Protein AF-K1R2X0-F1 (afdb_monomer)

Organism: NCBI:txid408170

Secondary structure (DSSP, 8-state):
-EESGGGG-------S-TTEET--S---HHHHHHHHHHHHHHHHTTT-S--EE-S-S-SS-HHHHHHHHHHH-HHHHHHTT--SHHHHHHHHEEEEEEEEE-TTSS-EEEEEEEEEES-SGGG-

Nearest PDB structures (foldseek):
  6ckt-assembly1_A  TM=5.407E-01  e=2.710E+00  Legionella pneumophila subsp. pneumophila str. Philadelphia 1
  8wr4-assembly1_B  TM=3.194E-01  e=3.485E+00  Chryseobacterium
  8gym-assembly1_2K  TM=2.202E-01  e=2.886E+00  Tetrahymena thermophila SB210

Sequence (124 aa):
MVDEAHNFKNLAIFSKMNNVSGISSSGAKKSTDMQLKCQYLSEINDGRGIVFATGTPISNTMCEMYVMQLYLQKAALEEMGIYHFDSWAANFGEVTTALELTVEGSGFRFKSRFNKFTNLPELM

InterPro domains:
  IPR052933 DNA Protection and Modification [PTHR41313] (2-123)
  IPR060542 Probable helicase domain [PF28555] (1-123)

Solvent-accessible surface area (backbone atoms only — not comparable to full-atom values): 7285 Å² total; per-residue (Å²): 110,40,73,58,42,53,78,43,39,50,45,57,48,74,66,88,72,75,81,38,60,60,71,46,75,67,47,43,70,66,14,51,54,48,42,54,50,34,50,52,45,23,69,79,44,81,64,40,84,79,47,77,40,55,98,47,71,61,85,86,33,73,53,23,49,54,44,51,40,56,50,71,38,45,68,62,35,48,74,72,70,36,88,48,57,57,55,45,38,69,65,34,44,40,76,46,74,44,83,38,73,39,98,84,72,82,49,74,42,79,45,36,32,72,79,47,77,39,61,63,78,82,71,106

pLDDT: mean 86.07, std 9.9, range [57.06, 97.25]

Foldseek 3Di:
DAEQCVVQLFAAADDPDPQEPQHHNDGDPSNVVLLVVLVVCCVVPVLDDDDYHHPPCDDPHVSSLVSVCSSRPVVVCVVVVNPHPHSVCVQWWDKDWDWDQDPVNPDTDIHIYGDGTDPVVVSD

Structure (mmCIF, N/CA/C/O backbone):
data_AF-K1R2X0-F1
#
_entry.id   AF-K1R2X0-F1
#
loop_
_atom_site.group_PDB
_atom_site.id
_atom_site.type_symbol
_atom_site.label_atom_id
_atom_site.label_alt_id
_atom_site.label_comp_id
_atom_site.label_asym_id
_atom_site.label_entity_id
_atom_site.label_seq_id
_atom_site.pdbx_PDB_ins_code
_atom_site.Cartn_x
_atom_site.Cartn_y
_atom_site.Cartn_z
_atom_site.occupancy
_atom_site.B_iso_or_equiv
_atom_site.auth_seq_id
_atom_site.auth_comp_id
_atom_site.auth_asym_id
_atom_site.auth_atom_id
_atom_site.pdbx_PDB_model_num
ATOM 1 N N . MET A 1 1 ? 16.940 -0.861 -4.012 1.00 89.12 1 MET A N 1
ATOM 2 C CA . MET A 1 1 ? 16.618 -1.356 -2.656 1.00 89.12 1 MET A CA 1
ATOM 3 C C . MET A 1 1 ? 16.216 -0.171 -1.793 1.00 89.12 1 MET A C 1
ATOM 5 O O . MET A 1 1 ? 16.862 0.864 -1.906 1.00 89.12 1 MET A O 1
ATOM 9 N N . VAL A 1 2 ? 15.156 -0.304 -0.995 1.00 94.50 2 VAL A N 1
ATOM 10 C CA . VAL A 1 2 ? 14.671 0.713 -0.048 1.00 94.50 2 VAL A CA 1
ATOM 11 C C . VAL A 1 2 ? 14.770 0.131 1.353 1.00 94.50 2 VAL A C 1
ATOM 13 O O . VAL A 1 2 ? 14.117 -0.870 1.641 1.00 94.50 2 VAL A O 1
ATOM 16 N N . ASP A 1 3 ? 15.591 0.745 2.194 1.00 95.69 3 ASP A N 1
ATOM 17 C CA . ASP A 1 3 ? 15.693 0.400 3.609 1.00 95.69 3 ASP A CA 1
ATOM 18 C C . ASP A 1 3 ? 14.684 1.202 4.441 1.00 95.69 3 ASP A C 1
ATOM 20 O O . ASP A 1 3 ? 14.218 2.268 4.026 1.00 95.69 3 ASP A O 1
ATOM 24 N N . GLU A 1 4 ? 14.309 0.653 5.590 1.00 94.69 4 GLU A N 1
ATOM 25 C CA . GLU A 1 4 ? 13.245 1.140 6.463 1.00 94.69 4 GLU A CA 1
ATOM 26 C C . GLU A 1 4 ? 11.968 1.527 5.711 1.00 94.69 4 GLU A C 1
ATOM 28 O O . GLU A 1 4 ? 11.378 2.598 5.901 1.00 94.69 4 GLU A O 1
ATOM 33 N N . ALA A 1 5 ? 11.522 0.613 4.844 1.00 95.69 5 ALA A N 1
ATOM 34 C CA . ALA A 1 5 ? 10.382 0.810 3.954 1.00 95.69 5 ALA A CA 1
ATOM 35 C C . ALA A 1 5 ? 9.075 1.177 4.683 1.00 95.69 5 ALA A C 1
ATOM 37 O O . ALA A 1 5 ? 8.204 1.836 4.106 1.00 95.69 5 ALA A O 1
ATOM 38 N N . HIS A 1 6 ? 8.949 0.839 5.972 1.00 93.56 6 HIS A N 1
ATOM 39 C CA . HIS A 1 6 ? 7.825 1.262 6.805 1.00 93.56 6 HIS A CA 1
ATOM 40 C C . HIS A 1 6 ? 7.654 2.793 6.867 1.00 93.56 6 HIS A C 1
ATOM 42 O O . HIS A 1 6 ? 6.577 3.279 7.201 1.00 93.56 6 HIS A O 1
ATOM 48 N N . ASN A 1 7 ? 8.672 3.576 6.502 1.00 94.62 7 ASN A N 1
ATOM 49 C CA . ASN A 1 7 ? 8.583 5.030 6.408 1.00 94.62 7 ASN A CA 1
ATOM 50 C C . ASN A 1 7 ? 7.717 5.540 5.246 1.00 94.62 7 ASN A C 1
ATOM 52 O O . ASN A 1 7 ? 7.392 6.732 5.235 1.00 94.62 7 ASN A O 1
ATOM 56 N N . PHE A 1 8 ? 7.343 4.688 4.288 1.00 95.19 8 PHE A N 1
ATOM 57 C CA . PHE A 1 8 ? 6.660 5.081 3.048 1.00 95.19 8 PHE A CA 1
ATOM 58 C C . PHE A 1 8 ? 5.247 4.506 2.910 1.00 95.19 8 PHE A C 1
ATOM 60 O O . PHE A 1 8 ? 4.643 4.605 1.850 1.00 95.19 8 PHE A O 1
ATOM 67 N N . LYS A 1 9 ? 4.679 3.930 3.972 1.00 92.62 9 LYS A N 1
ATOM 68 C CA . LYS A 1 9 ? 3.361 3.268 3.933 1.00 92.62 9 LYS A CA 1
ATOM 69 C C . LYS A 1 9 ? 2.157 4.176 4.206 1.00 92.62 9 LYS A C 1
ATOM 71 O O . LYS A 1 9 ? 1.021 3.722 4.160 1.00 92.62 9 LYS A O 1
ATOM 76 N N . ASN A 1 10 ? 2.387 5.466 4.469 1.00 92.56 10 ASN A N 1
ATOM 77 C CA . ASN A 1 10 ? 1.321 6.459 4.634 1.00 92.56 10 ASN A CA 1
ATOM 78 C C . ASN A 1 10 ? 0.972 7.100 3.283 1.00 92.56 10 ASN A C 1
ATOM 80 O O . ASN A 1 10 ? 1.338 8.252 3.031 1.00 92.56 10 ASN A O 1
ATOM 84 N N . LEU A 1 11 ? 0.379 6.321 2.384 1.00 92.88 11 LEU A N 1
ATOM 85 C CA . LEU A 1 11 ? -0.100 6.780 1.082 1.00 92.88 11 LEU A CA 1
ATOM 86 C C . LEU A 1 11 ? -1.581 7.168 1.187 1.00 92.88 11 LEU A C 1
ATOM 88 O O . LEU A 1 11 ? -2.333 6.534 1.923 1.00 92.88 11 LEU A O 1
ATOM 92 N N . ALA A 1 12 ? -1.998 8.206 0.460 1.00 91.06 12 ALA A N 1
ATOM 93 C CA . ALA A 1 12 ? -3.398 8.615 0.439 1.00 91.06 12 ALA A CA 1
ATOM 94 C C . ALA A 1 12 ? -4.246 7.529 -0.234 1.00 91.06 12 ALA A C 1
ATOM 96 O O . ALA A 1 12 ? -3.950 7.118 -1.357 1.00 91.06 12 ALA A O 1
ATOM 97 N N . ILE A 1 13 ? -5.303 7.086 0.444 1.00 90.44 13 ILE A N 1
ATOM 98 C CA . ILE A 1 13 ? -6.219 6.069 -0.066 1.00 90.44 13 ILE A CA 1
ATOM 99 C C . ILE A 1 13 ? -7.594 6.692 -0.264 1.00 90.44 13 ILE A C 1
ATOM 101 O O . ILE A 1 13 ? -8.163 7.303 0.641 1.00 90.44 13 ILE A O 1
ATOM 105 N N . PHE A 1 14 ? -8.141 6.493 -1.459 1.00 88.38 14 PHE A N 1
ATOM 106 C CA . PHE A 1 14 ? -9.510 6.862 -1.784 1.00 88.38 14 PHE A CA 1
ATOM 107 C C . PHE A 1 14 ? -10.411 5.647 -1.579 1.00 88.38 14 PHE A C 1
ATOM 109 O O . PHE A 1 14 ? -10.196 4.597 -2.183 1.00 88.38 14 PHE A O 1
ATOM 116 N N . SER A 1 15 ? -11.405 5.796 -0.708 1.00 88.06 15 SER A N 1
ATOM 117 C CA . SER A 1 15 ? -12.334 4.739 -0.317 1.00 88.06 15 SER A CA 1
ATOM 118 C C . SER A 1 15 ? -13.716 5.335 -0.074 1.00 88.06 15 SER A C 1
ATOM 120 O O . SER A 1 15 ? -13.836 6.453 0.430 1.00 88.06 15 SER A O 1
ATOM 122 N N . LYS A 1 16 ? -14.768 4.588 -0.417 1.00 86.50 16 LYS A N 1
ATOM 123 C CA . LYS A 1 16 ? -16.158 4.931 -0.077 1.00 86.50 16 LYS A CA 1
ATOM 124 C C . LYS A 1 16 ? -16.522 4.541 1.360 1.00 86.50 16 LYS A C 1
ATOM 126 O O . LYS A 1 16 ? -17.585 4.931 1.846 1.00 86.50 16 LYS A O 1
ATOM 131 N N . MET A 1 17 ? -15.670 3.773 2.041 1.00 82.00 17 MET A N 1
ATOM 132 C CA . MET A 1 17 ? -15.882 3.319 3.413 1.00 82.00 17 MET A CA 1
ATOM 133 C C . MET A 1 17 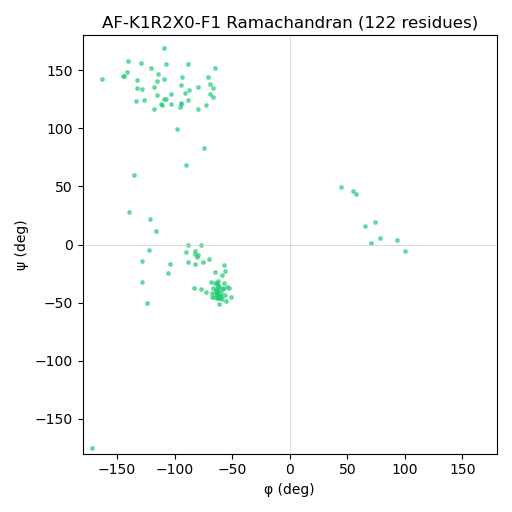? -15.666 4.467 4.410 1.00 82.00 17 MET A C 1
ATOM 135 O O . MET A 1 17 ? -14.607 4.624 5.015 1.00 82.00 17 MET A O 1
ATOM 139 N N . ASN A 1 18 ? -16.701 5.284 4.598 1.00 66.06 18 ASN A N 1
ATOM 140 C CA . ASN A 1 18 ? -16.702 6.352 5.594 1.00 66.06 18 ASN A CA 1
ATOM 141 C C . ASN A 1 18 ? -16.788 5.777 7.021 1.00 66.06 18 ASN A C 1
ATOM 143 O O . ASN A 1 18 ? -17.498 4.805 7.266 1.00 66.06 18 ASN A O 1
ATOM 147 N N . ASN A 1 19 ? -16.110 6.414 7.983 1.00 67.81 19 ASN A N 1
ATOM 148 C CA . ASN A 1 19 ? -16.110 6.056 9.415 1.00 67.81 19 ASN A CA 1
ATOM 149 C C . ASN A 1 19 ? -15.496 4.693 9.791 1.00 67.81 19 ASN A C 1
ATOM 151 O O . ASN A 1 19 ? -15.677 4.243 10.926 1.00 67.81 19 ASN A O 1
ATOM 155 N N . VAL A 1 20 ? -14.730 4.053 8.904 1.00 73.81 20 VAL A N 1
ATOM 156 C CA . VAL A 1 20 ? -13.944 2.868 9.274 1.00 73.81 20 VAL A CA 1
ATOM 157 C C . VAL A 1 20 ? -12.576 3.300 9.790 1.00 73.81 20 VAL A C 1
ATOM 159 O O . VAL A 1 20 ? -11.827 4.015 9.125 1.00 73.81 20 VAL A O 1
ATOM 162 N N . SER A 1 21 ? -12.240 2.875 11.007 1.00 73.94 21 SER A N 1
ATOM 163 C CA . SER A 1 21 ? -10.951 3.228 11.608 1.00 73.94 21 SER A CA 1
ATOM 164 C C . SER A 1 21 ? -9.797 2.578 10.847 1.00 73.94 21 SER A C 1
ATOM 166 O O . SER A 1 21 ? -9.839 1.384 10.558 1.00 73.94 21 SER A O 1
ATOM 168 N N . GLY A 1 22 ? -8.751 3.358 10.575 1.00 75.44 22 GLY A N 1
ATOM 169 C CA . GLY A 1 22 ? -7.542 2.888 9.895 1.00 75.44 22 GLY A CA 1
ATOM 170 C C . GLY A 1 22 ? -7.466 3.224 8.404 1.00 75.44 22 GLY A C 1
ATOM 171 O O . GLY A 1 22 ? -6.411 3.002 7.819 1.00 75.44 22 GLY A O 1
ATOM 172 N N . ILE A 1 23 ? -8.520 3.804 7.815 1.00 81.75 23 ILE A N 1
ATOM 173 C CA . ILE A 1 23 ? -8.476 4.409 6.476 1.00 81.75 23 ILE A CA 1
ATOM 174 C C . ILE A 1 23 ? -8.211 5.909 6.629 1.00 81.75 23 ILE A C 1
ATOM 176 O O . ILE A 1 23 ? -9.006 6.628 7.234 1.00 81.75 23 ILE A O 1
ATOM 180 N N . SER A 1 24 ? -7.090 6.385 6.087 1.00 74.19 24 SER A N 1
ATOM 181 C CA . SER A 1 24 ? -6.767 7.813 6.020 1.00 74.19 24 SER A CA 1
ATOM 182 C C . SER A 1 24 ? -6.906 8.311 4.585 1.00 74.19 24 SER A C 1
ATOM 184 O O . SER A 1 24 ? -6.251 7.800 3.679 1.00 74.19 24 SER A O 1
ATOM 186 N N . SER A 1 25 ? -7.712 9.357 4.393 1.00 76.69 25 SER A N 1
ATOM 187 C CA . SER A 1 25 ? -7.785 10.101 3.127 1.00 76.69 25 SER A CA 1
ATOM 188 C C . SER A 1 25 ? -6.582 11.028 2.919 1.00 76.69 25 SER A C 1
ATOM 190 O O . SER A 1 25 ? -6.335 11.497 1.810 1.00 76.69 25 SER A O 1
ATOM 192 N N . SER A 1 26 ? -5.814 11.288 3.980 1.00 84.44 26 SER A N 1
ATOM 193 C CA . SER A 1 26 ? -4.573 12.060 3.926 1.00 84.44 26 SER A CA 1
ATOM 194 C C . SER A 1 26 ? -3.365 11.136 3.783 1.00 84.44 26 SER A C 1
ATOM 196 O O . SER A 1 26 ? -3.289 10.107 4.453 1.00 84.44 26 SER A O 1
ATOM 198 N N . GLY A 1 27 ? -2.418 11.508 2.924 1.00 88.44 27 GLY A N 1
ATOM 199 C CA . GLY A 1 27 ? -1.175 10.769 2.709 1.00 88.44 27 GLY A CA 1
ATOM 200 C C . GLY A 1 27 ? 0.049 11.671 2.796 1.00 88.44 27 GLY A C 1
ATOM 201 O O . GLY A 1 27 ? -0.024 12.883 2.582 1.00 88.44 27 GLY A O 1
ATOM 202 N N . ALA A 1 28 ? 1.200 11.080 3.102 1.00 93.56 28 ALA A N 1
ATOM 203 C CA . ALA A 1 28 ? 2.468 11.791 3.127 1.00 93.56 28 ALA A CA 1
ATOM 204 C C . ALA A 1 28 ? 3.028 11.952 1.706 1.00 93.56 28 ALA A C 1
ATOM 206 O O . ALA A 1 28 ? 3.105 10.985 0.950 1.00 93.56 28 ALA A O 1
ATOM 207 N N . LYS A 1 29 ? 3.529 13.151 1.375 1.00 95.12 29 LYS A N 1
ATOM 208 C CA . LYS A 1 29 ? 4.149 13.440 0.064 1.00 95.12 29 LYS A CA 1
ATOM 209 C C . LYS A 1 29 ? 5.259 12.447 -0.306 1.00 95.12 29 LYS A C 1
ATOM 211 O O . LYS A 1 29 ? 5.357 12.049 -1.460 1.00 95.12 29 LYS A O 1
ATOM 216 N N . LYS A 1 30 ? 6.061 12.013 0.677 1.00 96.12 30 LYS A N 1
ATOM 217 C CA . LYS A 1 30 ? 7.129 11.016 0.485 1.00 96.12 30 LYS A CA 1
ATOM 218 C C . LYS A 1 30 ? 6.607 9.646 0.039 1.00 96.12 30 LYS A C 1
ATOM 220 O O . LYS A 1 30 ? 7.280 8.962 -0.717 1.00 96.12 30 LYS A O 1
ATOM 225 N N . SER A 1 31 ? 5.418 9.252 0.494 1.00 95.75 31 SER A N 1
ATOM 226 C CA . SER A 1 31 ? 4.784 7.989 0.103 1.00 95.75 31 SER A CA 1
ATOM 227 C C . SER A 1 31 ? 4.278 8.071 -1.334 1.00 95.75 31 SER A C 1
ATOM 229 O O . SER A 1 31 ? 4.487 7.149 -2.108 1.00 95.75 31 SER A O 1
ATOM 231 N N . THR A 1 32 ? 3.693 9.207 -1.726 1.00 95.75 32 THR A N 1
ATOM 232 C CA . THR A 1 32 ? 3.308 9.457 -3.124 1.00 95.75 32 THR A CA 1
ATOM 233 C C . THR A 1 32 ? 4.523 9.454 -4.052 1.00 95.75 32 THR A C 1
ATOM 235 O O . THR A 1 32 ? 4.497 8.805 -5.090 1.00 95.75 32 THR A O 1
ATOM 238 N N . ASP A 1 33 ? 5.612 10.123 -3.667 1.00 97.19 33 ASP A N 1
ATOM 239 C CA . ASP A 1 33 ? 6.877 10.089 -4.413 1.00 97.19 33 ASP A CA 1
ATOM 240 C C . ASP A 1 33 ? 7.437 8.658 -4.537 1.00 97.19 33 ASP A C 1
ATOM 242 O O . ASP A 1 33 ? 7.847 8.249 -5.623 1.00 97.19 33 ASP A O 1
ATOM 246 N N . MET A 1 34 ? 7.380 7.862 -3.463 1.00 97.25 34 MET A N 1
ATOM 247 C CA . MET A 1 34 ? 7.762 6.447 -3.504 1.00 97.25 34 MET A CA 1
ATOM 248 C C . MET A 1 34 ? 6.879 5.644 -4.464 1.00 97.25 34 MET A C 1
ATOM 250 O O . MET A 1 34 ? 7.408 4.889 -5.274 1.00 97.25 34 MET A O 1
ATOM 254 N N . GLN A 1 35 ? 5.557 5.843 -4.431 1.00 96.06 35 GLN A N 1
ATOM 255 C CA . GLN A 1 35 ? 4.626 5.174 -5.340 1.00 96.06 35 GLN A CA 1
ATOM 256 C C . GLN A 1 35 ? 4.992 5.419 -6.803 1.00 96.06 35 GLN A C 1
ATOM 258 O O . GLN A 1 35 ? 5.078 4.475 -7.583 1.00 96.06 35 GLN A O 1
ATOM 263 N N . LEU A 1 36 ? 5.231 6.683 -7.162 1.00 96.38 36 LEU A N 1
ATOM 264 C CA . LEU A 1 36 ? 5.567 7.076 -8.529 1.00 96.38 36 LEU A CA 1
ATOM 265 C C . LEU A 1 36 ? 6.887 6.440 -8.978 1.00 96.38 36 LEU A C 1
ATOM 267 O O . LEU A 1 36 ? 6.985 5.951 -10.101 1.00 96.38 36 LEU A O 1
ATOM 271 N N . LYS A 1 37 ? 7.887 6.385 -8.090 1.00 96.31 37 LYS A N 1
ATOM 272 C CA . LYS A 1 37 ? 9.169 5.718 -8.359 1.00 96.31 37 LYS A CA 1
ATOM 273 C C . LYS A 1 37 ? 9.006 4.213 -8.533 1.00 96.31 37 LYS A C 1
ATOM 275 O O . LYS A 1 37 ? 9.567 3.659 -9.473 1.00 96.31 37 LYS A O 1
ATOM 280 N N . CYS A 1 38 ? 8.243 3.559 -7.658 1.00 96.25 38 CYS A N 1
ATOM 281 C CA . CYS A 1 38 ? 7.948 2.133 -7.763 1.00 96.25 38 CYS A CA 1
ATOM 282 C C . CYS A 1 38 ? 7.227 1.814 -9.074 1.00 96.25 38 CYS A C 1
ATOM 284 O O . CYS A 1 38 ? 7.632 0.902 -9.786 1.00 96.25 38 CYS A O 1
ATOM 286 N N . GLN A 1 39 ? 6.210 2.599 -9.430 1.00 94.06 39 GLN A N 1
ATOM 287 C CA . GLN A 1 39 ? 5.479 2.419 -10.677 1.00 94.06 39 GLN A CA 1
ATOM 288 C C . GLN A 1 39 ? 6.395 2.585 -11.894 1.00 94.06 39 GLN A C 1
ATOM 290 O O . GLN A 1 39 ? 6.458 1.687 -12.726 1.00 94.06 39 GLN A O 1
ATOM 295 N N . TYR A 1 40 ? 7.159 3.676 -11.959 1.00 95.62 40 TYR A N 1
ATOM 296 C CA . TYR A 1 40 ? 8.083 3.918 -13.065 1.00 95.62 40 TYR A CA 1
ATOM 297 C C . TYR A 1 40 ? 9.126 2.800 -13.204 1.00 95.62 40 TYR A C 1
ATOM 299 O O . TYR A 1 40 ? 9.349 2.289 -14.298 1.00 95.62 40 TYR A O 1
ATOM 307 N N . LEU A 1 41 ? 9.750 2.388 -12.094 1.00 95.44 41 LEU A N 1
ATOM 308 C CA . LEU A 1 41 ? 10.743 1.311 -12.102 1.00 95.44 41 LEU A CA 1
ATOM 309 C C . LEU A 1 41 ? 10.140 -0.031 -12.516 1.00 95.44 41 LEU A C 1
ATOM 311 O O . LEU A 1 41 ? 10.802 -0.784 -13.223 1.00 95.44 41 LEU A O 1
ATOM 315 N N . SER A 1 42 ? 8.913 -0.317 -12.083 1.00 93.62 42 SER A N 1
ATOM 316 C CA . SER A 1 42 ? 8.168 -1.508 -12.483 1.00 93.62 42 SER A CA 1
ATOM 317 C C . SER A 1 42 ? 7.891 -1.508 -13.991 1.00 93.62 42 SER A C 1
ATOM 319 O O . SER A 1 42 ? 8.167 -2.501 -14.658 1.00 93.62 42 SER A O 1
ATOM 321 N N . GLU A 1 43 ? 7.445 -0.379 -14.549 1.00 93.06 43 GLU A N 1
ATOM 322 C CA . GLU A 1 43 ? 7.140 -0.231 -15.980 1.00 93.06 43 GLU A CA 1
ATOM 323 C C . GLU A 1 43 ? 8.378 -0.420 -16.869 1.00 93.06 43 GLU A C 1
ATOM 325 O O . GLU A 1 43 ? 8.301 -1.097 -17.893 1.00 93.06 43 GLU A O 1
ATOM 330 N N . ILE A 1 44 ? 9.535 0.127 -16.481 1.00 95.94 44 ILE A N 1
ATOM 331 C CA . ILE A 1 44 ? 10.760 0.008 -17.292 1.00 95.94 44 ILE A CA 1
ATOM 332 C C . ILE A 1 44 ? 11.506 -1.321 -17.096 1.00 95.94 44 ILE A C 1
ATOM 334 O O . ILE A 1 44 ? 12.358 -1.656 -17.917 1.00 95.94 44 ILE A O 1
ATOM 338 N N . ASN A 1 45 ? 11.221 -2.064 -16.019 1.00 94.44 45 ASN A N 1
ATOM 339 C CA . ASN A 1 45 ? 11.928 -3.301 -15.6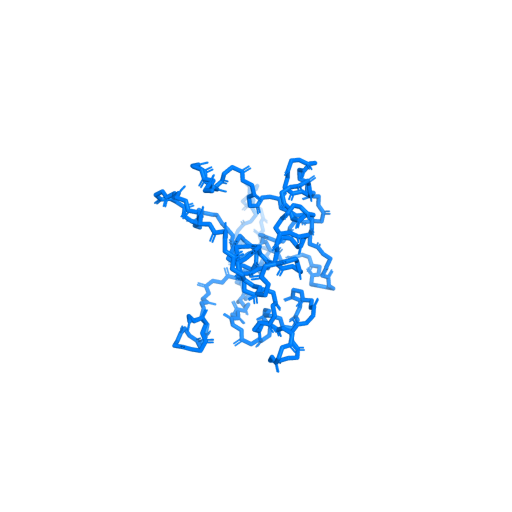62 1.00 94.44 45 ASN A CA 1
ATOM 340 C C . ASN A 1 45 ? 11.009 -4.532 -15.574 1.00 9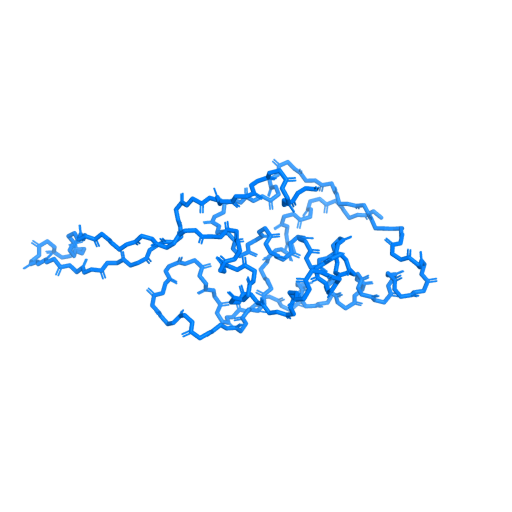4.44 45 ASN A C 1
ATOM 342 O O . ASN A 1 45 ? 11.371 -5.495 -14.895 1.00 94.44 45 ASN A O 1
ATOM 346 N N . ASP A 1 46 ? 9.841 -4.520 -16.224 1.00 90.88 46 ASP A N 1
ATOM 347 C CA . ASP A 1 46 ? 8.929 -5.678 -16.275 1.00 90.88 46 ASP A CA 1
ATOM 348 C C . ASP A 1 46 ? 8.558 -6.205 -14.870 1.00 90.88 46 ASP A C 1
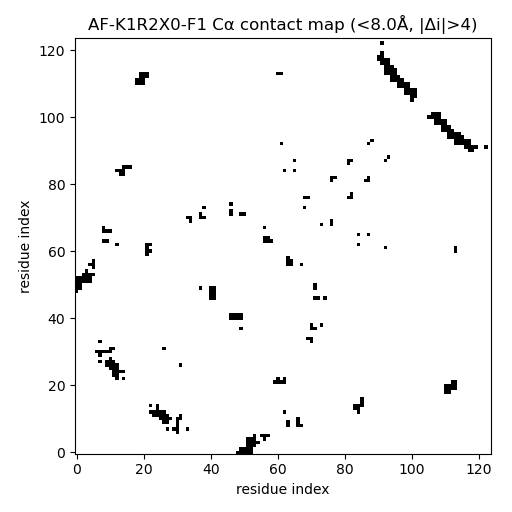ATOM 350 O O . ASP A 1 46 ? 8.679 -7.391 -14.560 1.00 90.88 46 ASP A O 1
ATOM 354 N N . GLY A 1 47 ? 8.211 -5.292 -13.958 1.00 87.31 47 GLY A N 1
ATOM 355 C CA . GLY A 1 47 ? 7.840 -5.623 -12.577 1.00 87.31 47 GLY A CA 1
ATOM 356 C C . GLY A 1 47 ? 9.005 -5.931 -11.631 1.00 87.31 47 GLY A C 1
ATOM 357 O O . GLY A 1 47 ? 8.774 -6.318 -10.487 1.00 87.31 47 GLY A O 1
ATOM 358 N N . ARG A 1 48 ? 10.263 -5.775 -12.065 1.00 88.94 48 ARG A N 1
ATOM 359 C CA . ARG A 1 48 ? 11.454 -6.184 -11.295 1.00 88.94 48 ARG A CA 1
ATOM 360 C C . ARG A 1 48 ? 12.246 -4.992 -10.755 1.00 88.94 48 ARG A C 1
ATOM 362 O O . ARG A 1 48 ? 12.055 -3.843 -11.136 1.00 88.94 48 ARG A O 1
ATOM 369 N N . GLY A 1 49 ? 13.200 -5.279 -9.866 1.00 89.94 49 GLY A N 1
ATOM 370 C CA . GLY A 1 49 ? 14.217 -4.309 -9.431 1.00 89.94 49 GLY A CA 1
ATOM 371 C C . GLY A 1 49 ? 13.879 -3.506 -8.171 1.00 89.94 49 GLY A C 1
ATOM 372 O O . GLY A 1 49 ? 14.679 -2.668 -7.747 1.00 89.94 49 GLY A O 1
ATOM 373 N N . ILE A 1 50 ? 12.745 -3.782 -7.525 1.00 94.62 50 ILE A N 1
ATOM 374 C CA . ILE A 1 50 ? 12.347 -3.147 -6.264 1.00 94.62 50 ILE A CA 1
ATOM 375 C C . ILE A 1 50 ? 12.442 -4.181 -5.143 1.00 94.62 50 ILE A C 1
ATOM 377 O O . ILE A 1 50 ? 11.855 -5.253 -5.216 1.00 94.62 50 ILE A O 1
ATOM 381 N N . VAL A 1 51 ? 13.200 -3.850 -4.099 1.00 95.00 51 VAL A N 1
ATOM 382 C CA . VAL A 1 51 ? 13.344 -4.675 -2.892 1.00 95.00 51 VAL A CA 1
ATOM 383 C C . VAL A 1 51 ? 13.200 -3.761 -1.692 1.00 95.00 51 VAL A C 1
ATOM 385 O O . VAL A 1 51 ? 13.928 -2.767 -1.596 1.00 95.00 51 VAL A O 1
ATOM 388 N N . PHE A 1 52 ? 12.257 -4.082 -0.813 1.00 96.25 52 PHE A N 1
ATOM 389 C CA . PHE A 1 52 ? 11.996 -3.359 0.426 1.00 96.25 52 PHE A CA 1
ATOM 390 C C . PHE A 1 52 ? 12.568 -4.147 1.603 1.00 96.25 52 PHE A C 1
ATOM 392 O O . PHE A 1 52 ? 12.295 -5.335 1.745 1.00 96.25 52 PHE A O 1
ATOM 399 N N . ALA A 1 53 ? 13.348 -3.479 2.447 1.00 95.75 53 ALA A N 1
ATOM 400 C CA . ALA A 1 53 ? 13.851 -4.015 3.702 1.00 95.75 53 ALA A CA 1
ATOM 401 C C . ALA A 1 53 ? 13.181 -3.261 4.854 1.00 95.75 53 ALA A C 1
ATOM 403 O O . ALA A 1 53 ? 13.235 -2.034 4.927 1.00 95.75 53 ALA A O 1
ATOM 404 N N . THR A 1 54 ? 12.474 -3.983 5.724 1.00 94.19 54 THR A N 1
ATOM 405 C CA . THR A 1 54 ? 11.913 -3.411 6.949 1.00 94.19 54 THR A CA 1
ATOM 406 C C . THR A 1 54 ? 11.521 -4.501 7.943 1.00 94.19 54 THR A C 1
ATOM 408 O O . THR A 1 54 ? 11.001 -5.542 7.550 1.00 94.19 54 THR A O 1
ATOM 411 N N . GLY A 1 55 ? 11.735 -4.253 9.238 1.00 92.12 55 GLY A N 1
ATOM 412 C CA . GLY A 1 55 ? 11.269 -5.141 10.310 1.00 92.12 55 GLY A CA 1
ATOM 413 C C . GLY A 1 55 ? 9.784 -4.976 10.659 1.00 92.12 55 GLY A C 1
ATOM 414 O O . GLY A 1 55 ? 9.244 -5.767 11.426 1.00 92.12 55 GLY A O 1
ATOM 415 N N . THR A 1 56 ? 9.116 -3.949 10.123 1.00 89.50 56 THR A N 1
ATOM 416 C CA . THR A 1 56 ? 7.744 -3.558 10.497 1.00 89.50 56 THR A CA 1
ATOM 417 C C . THR A 1 56 ? 6.883 -3.253 9.261 1.00 89.50 56 THR A C 1
ATOM 419 O O . THR A 1 56 ? 6.356 -2.139 9.110 1.00 89.50 56 THR A O 1
ATOM 422 N N . PRO A 1 57 ? 6.705 -4.235 8.350 1.00 82.62 57 PRO A N 1
ATOM 423 C CA . PRO A 1 57 ? 6.004 -4.016 7.082 1.00 82.62 57 PRO A CA 1
ATOM 424 C C . PRO A 1 57 ? 4.582 -3.483 7.298 1.00 82.62 57 PRO A C 1
ATOM 426 O O . PRO A 1 57 ? 4.117 -2.628 6.548 1.00 82.62 57 PRO A O 1
ATOM 429 N N . ILE A 1 58 ? 3.939 -3.910 8.387 1.00 86.44 58 ILE A N 1
ATOM 430 C CA . ILE A 1 58 ? 2.629 -3.451 8.846 1.00 86.44 58 ILE A CA 1
ATOM 431 C C . ILE A 1 58 ? 2.749 -3.145 10.342 1.00 86.44 58 ILE A C 1
ATOM 433 O O . ILE A 1 58 ? 3.351 -3.911 11.090 1.00 86.44 58 ILE A O 1
ATOM 437 N N . SER A 1 59 ? 2.215 -2.008 10.777 1.00 78.75 59 SER A N 1
ATOM 438 C CA . SER A 1 59 ? 2.263 -1.524 12.159 1.00 78.75 59 SER A CA 1
ATOM 439 C C . SER A 1 59 ? 0.873 -1.249 12.702 1.00 78.75 59 SER A C 1
ATOM 441 O O . SER A 1 59 ? 0.561 -1.715 13.790 1.00 78.75 59 SER A O 1
ATOM 443 N N . ASN A 1 60 ? 0.047 -0.496 11.967 1.00 74.25 60 ASN A N 1
ATOM 444 C CA . ASN A 1 60 ? -1.161 0.084 12.561 1.00 74.25 60 ASN A CA 1
ATOM 445 C C . ASN A 1 60 ? -2.447 -0.200 11.788 1.00 74.25 60 ASN A C 1
ATOM 447 O O . ASN A 1 60 ? -3.512 -0.274 12.400 1.00 74.25 60 ASN A O 1
ATOM 451 N N . THR A 1 61 ? -2.391 -0.306 10.458 1.00 82.31 61 THR A N 1
ATOM 452 C CA . THR A 1 61 ? -3.607 -0.377 9.639 1.00 82.31 61 THR A CA 1
ATOM 453 C C . THR A 1 61 ? -3.455 -1.352 8.475 1.00 82.31 61 THR A C 1
ATOM 455 O O . THR A 1 61 ? -2.377 -1.501 7.907 1.00 82.31 61 THR A O 1
ATOM 458 N N . MET A 1 62 ? -4.558 -1.993 8.076 1.00 81.12 62 MET A N 1
ATOM 459 C CA . MET A 1 62 ? -4.583 -2.885 6.903 1.00 81.12 62 MET A CA 1
ATOM 460 C C . MET A 1 62 ? -4.313 -2.127 5.597 1.00 81.12 62 MET A C 1
ATOM 462 O O . MET A 1 62 ? -3.802 -2.699 4.639 1.00 81.12 62 MET A O 1
ATOM 466 N N . CYS A 1 63 ? -4.576 -0.817 5.588 1.00 88.56 63 CYS A N 1
ATOM 467 C CA . CYS A 1 63 ? -4.186 0.077 4.504 1.00 88.56 63 CYS A CA 1
ATOM 468 C C . CYS A 1 63 ? -2.685 -0.000 4.206 1.00 88.56 63 CYS A C 1
ATOM 470 O O . CYS A 1 63 ? -2.299 0.046 3.045 1.00 88.56 63 CYS A O 1
ATOM 472 N N . GLU A 1 64 ? -1.837 -0.164 5.224 1.00 91.06 64 GLU A N 1
ATOM 473 C CA . GLU A 1 64 ? -0.391 -0.292 5.023 1.00 91.06 64 GLU A CA 1
ATOM 474 C C . GLU A 1 64 ? -0.040 -1.526 4.188 1.00 91.06 64 GLU A C 1
ATOM 476 O O . GLU A 1 64 ? 0.854 -1.456 3.350 1.00 91.06 64 GLU A O 1
ATOM 481 N N . MET A 1 65 ? -0.771 -2.632 4.362 1.00 90.38 65 MET A N 1
ATOM 482 C CA . MET A 1 65 ? -0.558 -3.835 3.560 1.00 90.38 65 MET A CA 1
ATOM 483 C C . MET A 1 65 ? -0.953 -3.610 2.099 1.00 90.38 65 MET A C 1
ATOM 485 O O . MET A 1 65 ? -0.181 -3.955 1.206 1.00 90.38 65 MET A O 1
ATOM 489 N N . TYR A 1 66 ? -2.108 -2.983 1.856 1.00 92.31 66 TYR A N 1
ATOM 490 C CA . TYR A 1 66 ? -2.513 -2.592 0.505 1.00 92.31 66 TYR A CA 1
ATOM 491 C C . TYR A 1 66 ? -1.460 -1.697 -0.156 1.00 92.31 66 TYR A C 1
ATOM 493 O O . TYR A 1 66 ? -1.096 -1.914 -1.306 1.00 92.31 66 TYR A O 1
ATOM 501 N N . VAL A 1 67 ? -0.918 -0.722 0.578 1.00 94.31 67 VAL A N 1
ATOM 502 C CA . VAL A 1 67 ? 0.125 0.177 0.069 1.00 94.31 67 VAL A CA 1
ATOM 503 C C . VAL A 1 67 ? 1.410 -0.582 -0.269 1.00 94.31 67 VAL A C 1
ATOM 505 O O . VAL A 1 67 ? 1.995 -0.335 -1.320 1.00 94.31 67 VAL A O 1
ATOM 508 N N . MET A 1 68 ? 1.831 -1.538 0.565 1.00 94.44 68 MET A N 1
ATOM 509 C CA . MET A 1 68 ? 2.991 -2.383 0.260 1.00 94.44 68 MET A CA 1
ATOM 510 C C . MET A 1 68 ? 2.772 -3.237 -0.998 1.00 94.44 68 MET A C 1
ATOM 512 O O . MET A 1 68 ? 3.659 -3.293 -1.849 1.00 94.44 68 MET A O 1
ATOM 516 N N . GLN A 1 69 ? 1.589 -3.839 -1.164 1.00 93.25 69 GLN A N 1
ATOM 517 C CA . GLN A 1 69 ? 1.238 -4.569 -2.391 1.00 93.25 69 GLN A CA 1
ATOM 518 C C . GLN A 1 69 ? 1.188 -3.640 -3.603 1.00 93.25 69 GLN A C 1
ATOM 520 O O . GLN A 1 69 ? 1.700 -3.980 -4.662 1.00 93.25 69 GLN A O 1
ATOM 525 N N . LEU A 1 70 ? 0.660 -2.427 -3.456 1.00 93.94 70 LEU A N 1
ATOM 526 C CA . LEU A 1 70 ? 0.632 -1.449 -4.539 1.00 93.94 70 LEU A CA 1
ATOM 527 C C . LEU A 1 70 ? 2.045 -1.042 -4.990 1.00 93.94 70 LEU A C 1
ATOM 529 O O . LEU A 1 70 ? 2.252 -0.749 -6.164 1.00 93.94 70 LEU A O 1
ATOM 533 N N . TYR A 1 71 ? 3.025 -1.041 -4.084 1.00 95.25 71 TYR A N 1
ATOM 534 C CA . TYR A 1 71 ? 4.422 -0.764 -4.423 1.00 95.25 71 TYR A CA 1
ATOM 535 C C . TYR A 1 71 ? 5.139 -1.931 -5.098 1.00 95.25 71 TYR A C 1
ATOM 537 O O . TYR A 1 71 ? 5.967 -1.695 -5.976 1.00 95.25 71 TYR A O 1
ATOM 545 N N . LEU A 1 72 ? 4.865 -3.165 -4.672 1.00 94.19 72 LEU A N 1
ATOM 546 C CA . LEU A 1 72 ? 5.656 -4.339 -5.060 1.00 94.19 72 LEU A CA 1
ATOM 547 C C . LEU A 1 72 ? 4.957 -5.252 -6.076 1.00 94.19 72 LEU A C 1
ATOM 549 O O . LEU A 1 72 ? 5.623 -5.980 -6.800 1.00 94.19 72 LEU A O 1
ATOM 553 N N . GLN A 1 73 ? 3.628 -5.229 -6.124 1.00 93.56 73 GLN A N 1
ATOM 554 C CA . GLN A 1 73 ? 2.779 -6.223 -6.789 1.00 93.56 73 GLN A CA 1
ATOM 555 C C . GLN A 1 73 ? 1.591 -5.574 -7.531 1.00 93.56 73 GLN A C 1
ATOM 557 O O . GLN A 1 73 ? 0.551 -6.201 -7.718 1.00 93.56 73 GLN A O 1
ATOM 562 N N . LYS A 1 74 ? 1.729 -4.322 -7.998 1.00 93.31 74 LYS A N 1
ATOM 563 C CA . LYS A 1 74 ? 0.660 -3.608 -8.729 1.00 93.31 74 LYS A CA 1
ATOM 564 C C . LYS A 1 74 ? 0.086 -4.418 -9.898 1.00 93.31 74 LYS A C 1
ATOM 566 O O . LYS A 1 74 ? -1.128 -4.487 -10.030 1.00 93.31 74 LYS A O 1
ATOM 571 N N . ALA A 1 75 ? 0.939 -5.044 -10.710 1.00 92.25 75 ALA A N 1
ATOM 572 C CA . ALA A 1 75 ? 0.494 -5.841 -11.855 1.00 92.25 75 ALA A CA 1
ATOM 573 C C . ALA A 1 75 ? -0.364 -7.044 -11.424 1.00 92.25 75 ALA A C 1
ATOM 575 O O . ALA A 1 75 ? -1.429 -7.263 -11.987 1.00 92.25 75 ALA A O 1
ATOM 576 N N . ALA A 1 76 ? 0.041 -7.756 -10.368 1.00 92.38 76 ALA A N 1
ATOM 577 C CA . ALA A 1 76 ? -0.725 -8.880 -9.832 1.00 92.38 76 ALA A CA 1
ATOM 578 C C . ALA A 1 76 ? -2.095 -8.435 -9.290 1.00 92.38 76 ALA A C 1
ATOM 580 O O . ALA A 1 76 ? -3.101 -9.094 -9.536 1.00 92.38 76 ALA A O 1
ATOM 581 N N . LEU A 1 77 ? -2.162 -7.284 -8.607 1.00 93.62 77 LEU A N 1
ATOM 582 C CA . LEU A 1 77 ? -3.441 -6.701 -8.183 1.00 93.62 77 LEU A CA 1
ATOM 583 C C . LEU A 1 77 ? -4.351 -6.405 -9.384 1.00 93.62 77 LEU A C 1
ATOM 585 O O . LEU A 1 77 ? -5.539 -6.724 -9.354 1.00 93.62 77 LEU A O 1
ATOM 589 N N . GLU A 1 78 ? -3.799 -5.830 -10.452 1.00 93.94 78 GLU A N 1
ATOM 590 C CA . GLU A 1 78 ? -4.548 -5.512 -11.671 1.00 93.94 78 GLU A CA 1
ATOM 591 C C . GLU A 1 78 ? -5.027 -6.773 -12.407 1.00 93.94 78 GLU A C 1
ATOM 593 O O . GLU A 1 78 ? -6.163 -6.793 -12.880 1.00 93.94 78 GLU A O 1
ATOM 598 N N . GLU A 1 79 ? -4.226 -7.842 -12.441 1.00 93.88 79 GLU A N 1
ATOM 599 C CA . GLU A 1 79 ? -4.621 -9.154 -12.979 1.00 93.88 79 GLU A CA 1
ATOM 600 C C . GLU A 1 79 ? -5.773 -9.790 -12.187 1.00 93.88 79 GLU A C 1
ATOM 602 O O . GLU A 1 79 ? -6.653 -10.423 -12.770 1.00 93.88 79 GLU A O 1
ATOM 607 N N . MET A 1 80 ? -5.830 -9.561 -10.871 1.00 92.31 80 MET A N 1
ATOM 608 C CA . MET A 1 80 ? -6.956 -9.963 -10.016 1.00 92.31 80 MET A CA 1
ATOM 609 C C . MET A 1 80 ? -8.183 -9.038 -10.143 1.00 92.31 80 MET A C 1
ATOM 611 O O . MET A 1 80 ? -9.188 -9.248 -9.461 1.00 92.31 80 MET A O 1
ATOM 615 N N . GLY A 1 81 ? -8.125 -7.993 -10.977 1.00 94.06 81 GLY A N 1
ATOM 616 C CA . GLY A 1 81 ? -9.192 -6.997 -11.122 1.00 94.06 81 GLY A CA 1
ATOM 617 C C . GLY A 1 81 ? -9.293 -6.010 -9.951 1.00 94.06 81 GLY A C 1
ATOM 618 O O . GLY A 1 81 ? -10.331 -5.370 -9.753 1.00 94.06 81 GLY A O 1
ATOM 619 N N . ILE A 1 82 ? -8.232 -5.877 -9.152 1.00 94.88 82 ILE A N 1
ATOM 620 C CA . ILE A 1 82 ? -8.167 -5.006 -7.978 1.00 94.88 82 ILE A CA 1
ATOM 621 C C . ILE A 1 82 ? -7.467 -3.696 -8.352 1.00 94.88 82 ILE A C 1
ATOM 623 O O . ILE A 1 82 ? -6.245 -3.597 -8.364 1.00 94.88 82 ILE A O 1
ATOM 627 N N . TYR A 1 83 ? -8.261 -2.654 -8.602 1.00 93.56 83 TYR A N 1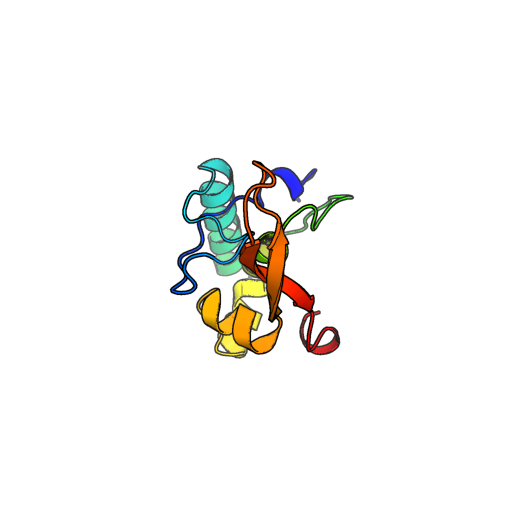
ATOM 628 C CA . TYR A 1 83 ? -7.750 -1.324 -8.980 1.00 93.56 83 TYR A CA 1
ATOM 629 C C . TYR A 1 83 ? -7.802 -0.290 -7.849 1.00 93.56 83 TYR A C 1
ATOM 631 O O . TYR A 1 83 ? -7.173 0.767 -7.924 1.00 93.56 83 TYR A O 1
ATOM 639 N N . HIS A 1 84 ? -8.585 -0.564 -6.805 1.00 92.06 84 HIS A N 1
ATOM 640 C CA . HIS A 1 84 ? -8.845 0.368 -5.713 1.00 92.06 84 HIS A CA 1
ATOM 641 C C . HIS A 1 84 ? -8.882 -0.360 -4.371 1.00 92.06 84 HIS A C 1
ATOM 643 O O . HIS A 1 84 ? -9.179 -1.555 -4.302 1.00 92.06 84 HIS A O 1
ATOM 649 N N . PHE A 1 85 ? -8.651 0.394 -3.295 1.00 91.44 85 PHE A N 1
ATOM 650 C CA . PHE A 1 85 ? -8.634 -0.146 -1.938 1.00 91.44 85 PHE A CA 1
ATOM 651 C C . PHE A 1 85 ? -9.946 -0.832 -1.551 1.00 91.44 85 PHE A C 1
ATOM 653 O O . PHE A 1 85 ? -9.903 -1.870 -0.910 1.00 91.44 85 PHE A O 1
ATOM 660 N N . ASP A 1 86 ? -11.102 -0.307 -1.966 1.00 90.38 86 ASP A N 1
ATOM 661 C CA . ASP A 1 86 ? -12.398 -0.917 -1.636 1.00 90.38 86 ASP A CA 1
ATOM 662 C C . ASP A 1 86 ? -12.526 -2.342 -2.202 1.00 90.38 86 ASP A C 1
ATOM 664 O O . ASP A 1 86 ? -13.024 -3.231 -1.513 1.00 90.38 86 ASP A O 1
ATOM 668 N N . SER A 1 87 ? -12.030 -2.578 -3.424 1.00 91.44 87 SER A N 1
ATOM 669 C CA . SER A 1 87 ? -11.996 -3.916 -4.033 1.00 91.44 87 SER A CA 1
ATOM 670 C C . SER A 1 87 ? -11.027 -4.837 -3.293 1.00 91.44 87 SER A C 1
ATOM 672 O O . SER A 1 87 ? -11.349 -5.989 -3.022 1.00 91.44 87 SER A O 1
ATOM 674 N N . TRP A 1 88 ? -9.858 -4.314 -2.917 1.00 92.12 88 TRP A N 1
ATOM 675 C CA . TRP A 1 88 ? -8.875 -5.058 -2.131 1.00 92.12 88 TRP A CA 1
ATOM 676 C C . TRP A 1 88 ? -9.444 -5.452 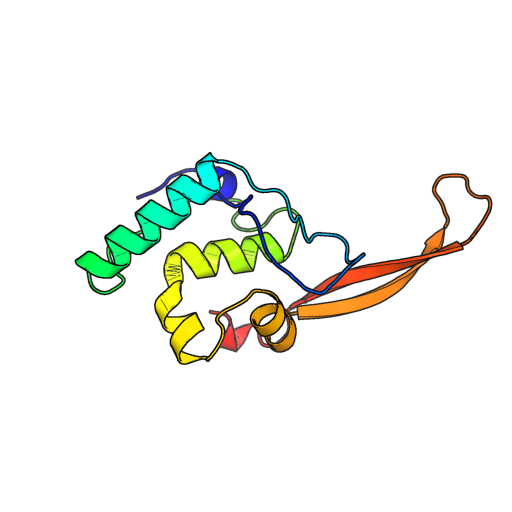-0.762 1.00 92.12 88 TRP A C 1
ATOM 678 O O . TRP A 1 88 ? -9.369 -6.606 -0.349 1.00 92.12 88 TRP A O 1
ATOM 688 N N . ALA A 1 89 ? -10.087 -4.505 -0.084 1.00 89.56 89 ALA A N 1
ATOM 689 C CA . ALA A 1 89 ? -10.697 -4.702 1.218 1.00 89.56 89 ALA A CA 1
ATOM 690 C C . ALA A 1 89 ? -11.870 -5.687 1.172 1.00 89.56 89 ALA A C 1
ATOM 692 O O . ALA A 1 89 ? -12.060 -6.419 2.132 1.00 89.56 89 ALA A O 1
ATOM 693 N N . ALA A 1 90 ? -12.631 -5.740 0.076 1.00 87.62 90 ALA A N 1
ATOM 694 C CA . ALA A 1 90 ? -13.692 -6.731 -0.101 1.00 87.62 90 ALA A CA 1
ATOM 695 C C . ALA A 1 90 ? -13.153 -8.165 -0.259 1.00 87.62 90 ALA A C 1
ATOM 697 O O . ALA A 1 90 ? -13.804 -9.107 0.185 1.00 87.62 90 ALA A O 1
ATOM 698 N N . ASN A 1 91 ? -11.972 -8.330 -0.863 1.00 86.44 91 ASN A N 1
ATOM 699 C CA . ASN A 1 91 ? -11.352 -9.642 -1.064 1.00 86.44 91 ASN A CA 1
ATOM 700 C C . ASN A 1 91 ? -10.586 -10.134 0.172 1.00 86.44 91 ASN A C 1
ATOM 702 O O . ASN A 1 91 ? -10.603 -11.329 0.478 1.00 86.44 91 ASN A O 1
ATOM 706 N N . PHE A 1 92 ? -9.915 -9.220 0.874 1.00 85.44 92 PHE A N 1
ATOM 707 C CA . PHE A 1 92 ? -8.924 -9.572 1.894 1.00 85.44 92 PHE A CA 1
ATOM 708 C C . PHE A 1 92 ? -9.217 -9.014 3.284 1.00 85.44 92 PHE A C 1
ATOM 710 O O . PHE A 1 92 ? -8.479 -9.303 4.225 1.00 85.44 92 PHE A O 1
ATOM 717 N N . GLY A 1 93 ? -10.258 -8.199 3.440 1.00 82.94 93 GLY A N 1
ATOM 718 C CA . GLY A 1 93 ? -10.584 -7.541 4.696 1.00 82.94 93 GLY A CA 1
ATOM 719 C C . GLY A 1 93 ? -11.939 -7.941 5.261 1.00 82.94 93 GLY A C 1
ATOM 720 O O . GLY A 1 93 ? -12.957 -7.919 4.579 1.00 82.94 93 GLY A O 1
ATOM 721 N N . GLU A 1 94 ? -11.970 -8.204 6.566 1.00 80.31 94 GLU A N 1
ATOM 722 C CA . GLU A 1 94 ? -13.213 -8.298 7.332 1.00 80.31 94 GLU A CA 1
ATOM 723 C C . GLU A 1 94 ? -13.411 -7.009 8.145 1.00 80.31 94 GLU A C 1
ATOM 725 O O . GLU A 1 94 ? -12.570 -6.630 8.971 1.00 80.31 94 GLU A O 1
ATOM 730 N N . VAL A 1 95 ? -14.531 -6.318 7.907 1.00 78.44 95 VAL A N 1
ATOM 731 C CA . VAL A 1 95 ? -14.963 -5.178 8.726 1.00 78.44 95 VAL A CA 1
ATOM 732 C C . VAL A 1 95 ? -15.919 -5.687 9.790 1.00 78.44 95 VAL A C 1
ATOM 734 O O . VAL A 1 95 ? -16.994 -6.194 9.482 1.00 78.44 95 VAL A O 1
ATOM 737 N N . THR A 1 96 ? -15.564 -5.481 11.054 1.00 77.69 96 THR A N 1
ATOM 738 C CA . THR A 1 96 ? -16.466 -5.750 12.176 1.00 77.69 96 THR A CA 1
ATOM 739 C C . THR A 1 96 ? -16.921 -4.453 12.811 1.00 77.69 96 THR A C 1
ATOM 741 O O . THR A 1 96 ? -16.160 -3.491 12.937 1.00 77.69 96 THR A O 1
ATOM 744 N N . THR A 1 97 ? -18.185 -4.429 13.220 1.00 80.56 97 THR A N 1
ATOM 745 C CA . THR A 1 97 ? -18.777 -3.306 13.942 1.00 80.56 97 THR A CA 1
ATOM 746 C C . THR A 1 97 ? -19.044 -3.744 15.369 1.00 80.56 97 THR A C 1
ATOM 748 O O . THR A 1 97 ? -19.796 -4.689 15.594 1.00 80.56 97 THR A O 1
ATOM 751 N N . ALA A 1 98 ? -18.427 -3.058 16.326 1.00 80.94 98 ALA A N 1
ATOM 752 C CA . ALA A 1 98 ? -18.597 -3.328 17.747 1.00 80.94 98 ALA A CA 1
ATOM 753 C C . ALA A 1 98 ? -19.144 -2.093 18.471 1.00 80.94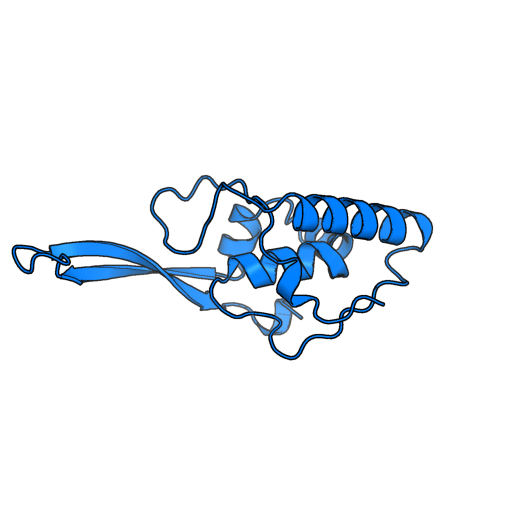 98 ALA A C 1
ATOM 755 O O . ALA A 1 98 ? -18.925 -0.953 18.052 1.00 80.94 98 ALA A O 1
ATOM 756 N N . LEU A 1 99 ? -19.870 -2.334 19.561 1.00 83.31 99 LEU A N 1
ATOM 757 C CA . LEU A 1 99 ? -20.318 -1.297 20.480 1.00 83.31 99 LEU A CA 1
ATOM 758 C C . LEU A 1 99 ? -19.148 -0.934 21.410 1.00 83.31 99 LEU A C 1
ATOM 760 O O . LEU A 1 99 ? -18.685 -1.783 22.168 1.00 83.31 99 LEU A O 1
ATOM 764 N N . GLU A 1 100 ? -18.662 0.306 21.358 1.00 82.19 100 GLU A N 1
ATOM 765 C CA . GLU A 1 100 ? -17.587 0.805 22.228 1.00 82.19 100 GLU A CA 1
ATOM 766 C C . GLU A 1 100 ? -18.116 1.908 23.160 1.00 82.19 100 GLU A C 1
ATOM 768 O O . GLU A 1 100 ? -18.997 2.681 22.781 1.00 82.19 100 GLU A O 1
ATOM 773 N N . LEU A 1 101 ? -17.584 1.996 24.383 1.00 82.56 101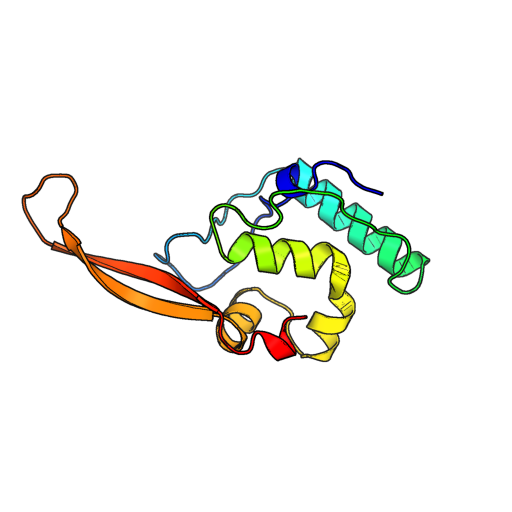 LEU A N 1
ATOM 774 C CA . LEU A 1 101 ? -17.896 3.090 25.308 1.00 82.56 101 LEU A CA 1
ATOM 775 C C . LEU A 1 101 ? -17.278 4.397 24.781 1.00 82.56 101 LEU A C 1
ATOM 777 O O . LEU A 1 101 ? -16.141 4.400 24.302 1.00 82.56 101 LEU A O 1
ATOM 781 N N . THR A 1 102 ? -18.004 5.512 24.857 1.00 78.62 102 THR A N 1
ATOM 782 C CA . THR A 1 102 ? -17.436 6.821 24.515 1.00 78.62 102 THR A CA 1
ATOM 783 C C . THR A 1 102 ? -16.327 7.194 25.501 1.00 78.62 102 THR A C 1
ATOM 785 O O . THR A 1 102 ? -16.338 6.776 26.656 1.00 78.62 102 THR A O 1
ATOM 788 N N . VAL A 1 103 ? -15.358 8.000 25.050 1.00 71.25 103 VAL A N 1
ATOM 789 C CA . VAL A 1 103 ? -14.200 8.424 25.869 1.00 71.25 103 VAL A CA 1
ATOM 790 C C . VAL A 1 103 ? -14.641 9.171 27.139 1.00 71.25 103 VAL A C 1
ATOM 792 O O . VAL A 1 103 ? -13.958 9.141 28.154 1.00 71.25 103 VAL A O 1
ATOM 795 N N . GLU A 1 104 ? -15.816 9.796 27.088 1.00 81.81 104 GLU A N 1
ATOM 796 C CA . GLU A 1 104 ? -16.451 10.534 28.183 1.00 81.81 104 GLU A CA 1
ATOM 797 C C . GLU A 1 104 ? -17.220 9.628 29.167 1.00 81.81 104 GLU A C 1
ATOM 799 O O . GLU A 1 104 ? -17.732 10.112 30.172 1.00 81.81 104 GLU A O 1
ATOM 804 N N . GLY A 1 105 ? -17.341 8.323 28.888 1.00 72.12 105 GLY A N 1
ATOM 805 C CA . GLY A 1 105 ? -18.019 7.339 29.745 1.00 72.12 105 GLY A CA 1
ATOM 806 C C . GLY A 1 105 ? -19.546 7.469 29.820 1.00 72.12 105 GLY A C 1
ATOM 807 O O . GLY A 1 105 ? -20.196 6.698 30.521 1.00 72.12 105 GLY A O 1
ATOM 808 N N . SER A 1 106 ? -20.125 8.426 29.096 1.00 76.31 106 SER A N 1
ATOM 809 C CA . SER A 1 106 ? -21.539 8.813 29.161 1.00 76.31 106 SER A CA 1
ATOM 810 C C . SER A 1 106 ? -22.449 8.053 28.187 1.00 76.31 106 SER A C 1
ATOM 812 O O . SER A 1 106 ? -23.669 8.204 28.249 1.00 76.31 106 SER A O 1
ATOM 814 N N . GLY A 1 107 ? -21.895 7.229 27.290 1.00 79.44 107 GLY A N 1
ATOM 815 C CA . GLY A 1 107 ? -22.690 6.477 26.321 1.00 79.44 107 GLY A CA 1
ATOM 816 C C . GLY A 1 107 ? -21.905 5.446 25.516 1.00 79.44 107 GLY A C 1
ATOM 817 O O . GLY A 1 107 ? -20.714 5.224 25.728 1.00 79.44 107 GLY A O 1
ATOM 818 N N . PHE A 1 108 ? -22.593 4.819 24.563 1.00 80.44 108 PHE A N 1
ATOM 819 C CA . PHE A 1 108 ? -22.024 3.833 23.650 1.00 80.44 108 PHE A CA 1
ATOM 820 C C . PHE A 1 108 ? -22.065 4.346 22.211 1.00 80.44 108 PHE A C 1
ATOM 822 O O . PHE A 1 108 ? -23.050 4.948 21.782 1.00 80.44 108 PHE A O 1
ATOM 829 N N . ARG A 1 109 ? -21.010 4.078 21.442 1.00 79.62 109 ARG A N 1
ATOM 830 C CA . ARG A 1 109 ? -20.932 4.378 20.012 1.00 79.62 109 ARG A CA 1
ATOM 831 C C . ARG A 1 109 ? -20.520 3.126 19.252 1.00 79.62 109 ARG A C 1
ATOM 833 O O . ARG A 1 109 ? -19.564 2.450 19.620 1.00 79.62 109 ARG A O 1
ATOM 840 N N . PHE A 1 110 ? -21.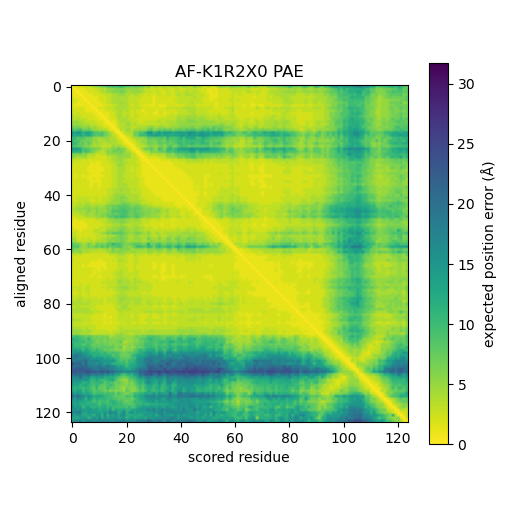214 2.843 18.155 1.00 79.81 110 PHE A N 1
ATOM 841 C CA . PHE A 1 110 ? -20.766 1.820 17.219 1.00 79.81 110 PHE A CA 1
ATOM 842 C C . PHE A 1 110 ? -19.511 2.292 16.490 1.00 79.81 110 PHE A C 1
ATOM 844 O O . PHE A 1 110 ? -19.478 3.398 15.940 1.00 79.81 110 PHE A O 1
ATOM 851 N N . LYS A 1 111 ? -18.485 1.445 16.479 1.00 79.00 111 LYS A N 1
ATOM 852 C CA . LYS A 1 111 ? -17.242 1.689 15.758 1.00 79.00 111 LYS A CA 1
ATOM 853 C C . LYS A 1 111 ? -16.942 0.503 14.858 1.00 79.00 111 LYS A C 1
ATOM 855 O O . LYS A 1 111 ? -16.859 -0.634 15.320 1.00 79.00 111 LYS A O 1
ATOM 860 N N . SER A 1 112 ? -16.778 0.789 13.573 1.00 77.31 112 SER A N 1
ATOM 861 C CA . SER A 1 112 ? -16.361 -0.198 12.584 1.00 77.31 112 SER A CA 1
ATOM 862 C C . SER A 1 112 ? -14.838 -0.199 12.464 1.00 77.31 112 SER A C 1
ATOM 864 O O . SER A 1 112 ? -14.205 0.858 12.333 1.00 77.31 112 SER A O 1
ATOM 866 N N . ARG A 1 113 ? -14.239 -1.389 12.531 1.00 73.00 113 ARG A N 1
ATOM 867 C CA . ARG A 1 113 ? -12.793 -1.611 12.419 1.00 73.00 113 ARG A CA 1
ATOM 868 C C . ARG A 1 113 ? -12.520 -2.747 11.440 1.00 73.00 113 ARG A C 1
ATOM 870 O O . ARG A 1 113 ? -13.214 -3.762 11.464 1.00 73.00 113 ARG A O 1
ATOM 877 N N . PHE A 1 114 ? -11.467 -2.599 10.644 1.00 72.06 114 PHE A N 1
ATOM 878 C CA . PHE A 1 114 ? -10.831 -3.750 10.009 1.00 72.06 114 PHE A CA 1
ATOM 879 C C . PHE A 1 114 ? -10.059 -4.524 11.071 1.00 72.06 114 PHE A C 1
ATOM 881 O O . PHE A 1 114 ? -9.189 -3.947 11.725 1.00 72.06 114 PHE A O 1
ATOM 888 N N . ASN A 1 115 ? -10.396 -5.793 11.282 1.00 66.50 115 ASN A N 1
ATOM 889 C CA . ASN A 1 115 ? -9.814 -6.581 12.372 1.00 66.50 115 ASN A CA 1
ATOM 890 C C . ASN A 1 115 ? -9.229 -7.928 11.937 1.00 66.50 115 ASN A C 1
ATOM 892 O O . ASN A 1 115 ? -8.501 -8.528 12.728 1.00 66.50 115 ASN A O 1
ATOM 896 N N . LYS A 1 116 ? -9.525 -8.409 10.724 1.00 67.62 116 LYS A N 1
ATOM 897 C CA . LYS A 1 116 ? -9.025 -9.693 10.226 1.00 67.62 116 LYS A CA 1
ATOM 898 C C . LYS A 1 116 ? -8.724 -9.638 8.737 1.00 67.62 116 LYS A C 1
ATOM 900 O O . LYS A 1 116 ? -9.439 -8.984 7.976 1.00 67.62 116 LYS A O 1
ATOM 905 N N . PHE A 1 117 ? -7.681 -10.371 8.362 1.00 70.44 117 PHE A N 1
ATOM 906 C CA . PHE A 1 117 ? -7.403 -10.719 6.979 1.00 70.44 117 PHE A CA 1
ATOM 907 C C . PHE A 1 117 ? -8.152 -12.001 6.620 1.00 70.44 117 PHE A C 1
ATOM 909 O O . PHE A 1 117 ? -8.103 -12.980 7.368 1.00 70.44 117 PHE A O 1
ATOM 916 N N . THR A 1 118 ? -8.815 -11.996 5.474 1.00 67.12 118 THR A N 1
ATOM 917 C CA . THR A 1 118 ? -9.356 -13.194 4.824 1.00 67.12 118 THR A CA 1
ATOM 918 C C . THR A 1 118 ? -8.509 -13.512 3.596 1.00 67.12 118 THR A C 1
ATOM 920 O O . THR A 1 118 ? -7.862 -12.619 3.058 1.00 67.12 118 THR A O 1
ATOM 923 N N . ASN A 1 119 ? -8.489 -14.776 3.161 1.00 62.88 119 ASN A N 1
ATOM 924 C CA . ASN A 1 119 ? -7.768 -15.201 1.951 1.00 62.88 119 ASN A CA 1
ATOM 925 C C . ASN A 1 119 ? -6.257 -14.874 1.980 1.00 62.88 119 ASN A C 1
ATOM 927 O O . ASN A 1 119 ? -5.683 -14.366 1.022 1.00 62.88 119 ASN A O 1
ATOM 931 N N . LEU A 1 120 ? -5.610 -15.126 3.129 1.00 67.44 120 LEU A N 1
ATOM 932 C CA . LEU A 1 120 ? -4.164 -14.933 3.320 1.00 67.44 120 LEU A CA 1
ATOM 933 C C . LEU A 1 120 ? -3.283 -15.740 2.342 1.00 67.44 120 LEU A C 1
ATOM 935 O O . LEU A 1 120 ? -2.254 -15.204 1.940 1.00 67.44 120 LEU A O 1
ATOM 939 N N . PRO A 1 121 ? -3.620 -16.992 1.960 1.00 62.69 121 PRO A N 1
ATOM 940 C CA . PRO A 1 121 ? -2.864 -17.716 0.936 1.00 62.69 121 PRO A CA 1
ATOM 941 C C . PRO A 1 121 ? -2.884 -17.030 -0.433 1.00 62.69 121 PRO A C 1
ATOM 943 O O . PRO A 1 121 ? -1.885 -17.057 -1.135 1.00 62.69 121 PRO A O 1
ATOM 946 N N . GLU A 1 122 ? -3.997 -16.398 -0.796 1.00 62.56 122 GLU A N 1
ATOM 947 C CA . GLU A 1 122 ? -4.182 -15.672 -2.057 1.00 62.56 122 GLU A CA 1
ATOM 948 C C . GLU A 1 122 ? -3.611 -14.243 -2.014 1.00 62.56 122 GLU A C 1
ATOM 950 O O . GLU A 1 122 ? -3.578 -13.552 -3.029 1.00 62.56 122 GLU A O 1
ATOM 955 N N . LEU A 1 123 ? -3.183 -13.794 -0.830 1.00 59.19 123 LEU A N 1
ATOM 956 C CA . LEU A 1 123 ? -2.627 -12.467 -0.566 1.00 59.19 123 LEU A CA 1
ATOM 957 C C . LEU A 1 123 ? -1.104 -12.389 -0.781 1.00 59.19 123 LEU A C 1
ATOM 959 O O . LEU A 1 123 ? -0.571 -11.279 -0.795 1.00 59.19 123 LEU A O 1
ATOM 963 N N . MET A 1 124 ? -0.406 -13.532 -0.873 1.00 57.06 124 MET A N 1
ATOM 964 C CA . MET A 1 124 ? 1.064 -13.627 -0.969 1.00 57.06 124 MET A CA 1
ATOM 965 C C . MET A 1 124 ? 1.553 -14.105 -2.332 1.00 57.06 124 MET A C 1
ATOM 967 O O . MET A 1 124 ? 1.033 -15.130 -2.821 1.00 57.06 124 MET A O 1
#

Radius of gyration: 16.11 Å; Cα contacts (8 Å, |Δi|>4): 179; chains: 1; bounding box: 39×31×47 Å

Mean predicted aligned error: 6.28 Å